Protein AF-A0A8T4IBN9-F1 (afdb_monomer)

Secondary structure (DSSP, 8-state):
----HHHHHHHHHHHTTEEEEE-TTS-EEEEEPP-TTTSPP------STT---S--------TT--S---

Foldseek 3Di:
DDDDPVVVVQVVLVVVQWGWDQDPVRDIDTGHDDDPVDDDDPDDADDDPPGNDPDDDDDDDCVVPDPDDD

Structure (mmCIF, N/CA/C/O backbone):
data_AF-A0A8T4IBN9-F1
#
_entry.id   AF-A0A8T4IBN9-F1
#
loop_
_atom_site.group_PDB
_atom_site.id
_atom_site.type_symbol
_atom_site.label_atom_id
_atom_site.label_alt_id
_atom_site.label_comp_id
_atom_site.label_asym_id
_atom_site.label_entity_id
_atom_site.label_seq_id
_atom_site.pdbx_PDB_ins_code
_atom_site.Cartn_x
_atom_site.Cartn_y
_atom_site.Cartn_z
_atom_site.occupancy
_atom_site.B_iso_or_equiv
_atom_site.auth_seq_id
_atom_site.auth_comp_id
_atom_site.auth_asym_id
_atom_site.auth_atom_id
_atom_site.pdbx_PDB_model_num
ATOM 1 N N . ALA A 1 1 ? -20.140 15.115 17.284 1.00 59.88 1 ALA A N 1
ATOM 2 C CA . ALA A 1 1 ? -19.147 15.195 16.201 1.00 59.88 1 ALA A CA 1
ATOM 3 C C . ALA A 1 1 ? -19.125 13.837 15.539 1.00 59.88 1 ALA A C 1
ATOM 5 O O . ALA A 1 1 ? -19.133 12.842 16.254 1.00 59.88 1 ALA A O 1
ATOM 6 N N . GLU A 1 2 ? -19.216 13.792 14.220 1.00 78.88 2 GLU A N 1
ATOM 7 C CA . GLU A 1 2 ? -19.088 12.534 13.497 1.00 78.88 2 GLU A CA 1
ATOM 8 C C . GLU A 1 2 ? -17.605 12.138 13.424 1.00 78.88 2 GLU A C 1
ATOM 10 O O . GLU A 1 2 ? -16.760 13.018 13.265 1.00 78.88 2 GLU A O 1
ATOM 15 N N . GLY A 1 3 ? -17.283 10.858 13.630 1.00 84.06 3 GLY A N 1
ATOM 16 C CA . GLY A 1 3 ? -15.901 10.367 13.587 1.00 84.06 3 GLY A CA 1
ATOM 17 C C . GLY A 1 3 ? -15.336 10.342 12.164 1.00 84.06 3 GLY A C 1
ATOM 18 O O . GLY A 1 3 ? -16.093 10.329 11.192 1.00 84.06 3 GLY A O 1
ATOM 19 N N . ASP A 1 4 ? -14.008 10.319 12.039 1.00 95.56 4 ASP A N 1
ATOM 20 C CA . ASP A 1 4 ? -13.348 10.170 10.741 1.00 95.56 4 ASP A CA 1
ATOM 21 C C . ASP A 1 4 ? -13.587 8.757 10.186 1.00 95.56 4 ASP A C 1
ATOM 23 O O . ASP A 1 4 ? -13.004 7.767 10.631 1.00 95.56 4 ASP A O 1
ATOM 27 N N . ARG A 1 5 ? -14.482 8.675 9.202 1.00 94.56 5 ARG A N 1
ATOM 28 C CA . ARG A 1 5 ? -14.869 7.424 8.547 1.00 94.56 5 ARG A CA 1
ATOM 29 C C . ARG A 1 5 ? -13.707 6.797 7.771 1.00 94.56 5 ARG A C 1
ATOM 31 O O . ARG A 1 5 ? -13.671 5.576 7.642 1.00 94.56 5 ARG A O 1
ATOM 38 N N . TRP A 1 6 ? -12.776 7.609 7.263 1.00 95.56 6 TRP A N 1
ATOM 39 C CA . TRP A 1 6 ? -11.610 7.108 6.542 1.00 95.56 6 TRP A CA 1
ATOM 40 C C . TRP A 1 6 ? -10.623 6.448 7.503 1.00 95.56 6 TRP A C 1
ATOM 42 O O . TRP A 1 6 ? -10.215 5.314 7.278 1.00 95.56 6 TRP A O 1
ATOM 52 N N . ALA A 1 7 ? -10.314 7.099 8.626 1.00 97.19 7 ALA A N 1
ATOM 53 C CA . ALA A 1 7 ? -9.500 6.480 9.672 1.00 97.19 7 ALA A CA 1
ATOM 54 C C . ALA A 1 7 ? -10.105 5.146 10.150 1.00 97.19 7 ALA A C 1
ATOM 56 O O . ALA A 1 7 ? -9.409 4.136 10.211 1.00 97.19 7 ALA A O 1
ATOM 57 N N . ALA A 1 8 ? -11.421 5.114 10.386 1.00 96.69 8 ALA A N 1
ATOM 58 C CA . ALA A 1 8 ? -12.105 3.904 10.835 1.00 96.69 8 ALA A CA 1
ATOM 59 C C . ALA A 1 8 ? -12.013 2.740 9.827 1.00 96.69 8 ALA A C 1
ATOM 61 O O . ALA A 1 8 ? -11.756 1.605 10.226 1.00 96.69 8 ALA A O 1
ATOM 62 N N . VAL A 1 9 ? -12.194 2.990 8.521 1.00 97.06 9 VAL A N 1
ATOM 63 C CA . VAL A 1 9 ? -12.101 1.908 7.521 1.00 97.06 9 VAL A CA 1
ATOM 64 C C . VAL A 1 9 ? -10.671 1.379 7.383 1.00 97.06 9 VAL A C 1
ATOM 66 O O . VAL A 1 9 ? -10.486 0.172 7.221 1.00 97.06 9 VAL A O 1
ATOM 69 N N . GLN A 1 10 ? -9.665 2.249 7.524 1.00 97.88 10 GLN A N 1
ATOM 70 C CA . GLN A 1 10 ? -8.255 1.852 7.511 1.00 97.88 10 GLN A CA 1
ATOM 71 C C . GLN A 1 10 ? -7.916 0.934 8.694 1.00 97.88 10 GLN A C 1
ATOM 73 O O . GLN A 1 10 ? -7.229 -0.075 8.517 1.00 97.88 10 GLN A O 1
ATOM 78 N N . GLU A 1 11 ? -8.430 1.242 9.889 1.00 97.62 11 GLU A N 1
ATOM 79 C CA . GLU A 1 11 ? -8.261 0.401 11.081 1.00 97.62 11 GLU A CA 1
ATOM 80 C C . GLU A 1 11 ? -8.898 -0.982 10.889 1.00 97.62 11 GLU A C 1
ATOM 82 O O . GLU A 1 11 ? -8.262 -2.002 11.167 1.00 97.62 11 GLU A O 1
ATOM 87 N N . CYS A 1 12 ? -10.124 -1.035 10.356 1.00 97.19 12 CYS A N 1
ATOM 88 C CA . CYS A 1 12 ? -10.807 -2.297 10.074 1.00 97.19 12 CYS A CA 1
ATOM 89 C C . CYS A 1 12 ? -10.058 -3.158 9.047 1.00 97.19 12 CYS A C 1
ATOM 91 O O . CYS A 1 12 ? -9.903 -4.356 9.273 1.00 97.19 12 CYS A O 1
ATOM 93 N N . ALA A 1 13 ? -9.588 -2.56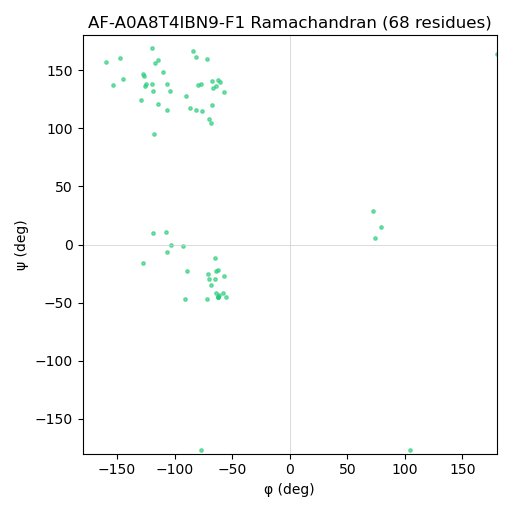8 7.943 1.00 97.88 13 ALA A N 1
ATOM 94 C CA . ALA A 1 13 ? -8.824 -3.289 6.924 1.00 97.88 13 ALA A CA 1
ATOM 95 C C . ALA A 1 13 ? -7.508 -3.840 7.500 1.00 97.88 13 ALA A C 1
ATOM 97 O O . ALA A 1 13 ? -7.207 -5.025 7.352 1.00 97.88 13 ALA A O 1
ATOM 98 N N . THR A 1 14 ? -6.784 -3.017 8.265 1.00 97.44 14 THR A N 1
ATOM 99 C CA . THR A 1 14 ? -5.530 -3.424 8.919 1.00 97.44 14 THR A CA 1
ATOM 100 C C . THR A 1 14 ? -5.745 -4.620 9.849 1.00 97.44 14 THR A C 1
ATOM 102 O O . THR A 1 14 ? -4.952 -5.561 9.844 1.00 97.44 14 THR A O 1
ATOM 105 N N . ALA A 1 15 ? -6.840 -4.626 10.618 1.00 97.75 15 ALA A N 1
ATOM 106 C CA . ALA A 1 15 ? -7.151 -5.701 11.560 1.00 97.75 15 ALA A CA 1
ATOM 107 C C . ALA A 1 15 ? -7.360 -7.076 10.895 1.00 97.75 15 ALA A C 1
ATOM 109 O O . ALA A 1 15 ? -7.214 -8.097 11.567 1.00 97.75 15 ALA A O 1
ATOM 110 N N . ILE A 1 16 ? -7.682 -7.114 9.598 1.00 96.62 16 ILE A N 1
ATOM 111 C CA . ILE A 1 16 ? -7.891 -8.350 8.829 1.00 96.62 16 ILE A CA 1
ATOM 112 C C . ILE A 1 16 ? -6.754 -8.647 7.839 1.00 96.62 16 ILE A C 1
ATOM 114 O O . ILE A 1 16 ? -6.895 -9.541 7.011 1.00 96.62 16 ILE A O 1
ATOM 118 N N . GLY A 1 17 ? -5.630 -7.925 7.913 1.00 95.69 17 GLY A N 1
ATOM 119 C CA . GLY A 1 17 ? -4.507 -8.111 6.985 1.00 95.69 17 GLY A CA 1
ATOM 120 C C . GLY A 1 17 ? -4.782 -7.585 5.572 1.00 95.69 17 GLY A C 1
ATOM 121 O O . GLY A 1 17 ? -4.241 -8.110 4.601 1.00 95.69 17 GLY A O 1
ATOM 122 N N . ALA A 1 18 ? -5.627 -6.562 5.459 1.00 97.81 18 ALA A N 1
ATOM 123 C CA . ALA A 1 18 ? -6.002 -5.922 4.208 1.00 97.81 18 ALA A CA 1
ATOM 124 C C . ALA A 1 18 ? -5.625 -4.433 4.197 1.00 97.81 18 ALA A C 1
ATOM 126 O O . ALA A 1 18 ? -5.308 -3.831 5.225 1.00 97.81 18 ALA A O 1
ATOM 127 N N . GLU A 1 19 ? -5.717 -3.824 3.022 1.00 97.31 19 GLU A N 1
ATOM 128 C CA . GLU A 1 19 ? -5.689 -2.380 2.814 1.00 97.31 19 GLU A CA 1
ATOM 129 C C . GLU A 1 19 ? -7.011 -1.893 2.211 1.00 97.31 19 GLU A C 1
ATOM 131 O O . GLU A 1 19 ? -7.730 -2.662 1.570 1.00 97.31 19 GLU A O 1
ATOM 136 N N . CYS A 1 20 ? -7.331 -0.613 2.414 1.00 97.88 20 CYS A N 1
ATOM 137 C CA . CYS A 1 20 ? -8.437 0.055 1.739 1.00 97.88 20 CYS A CA 1
ATOM 138 C C . CYS A 1 20 ? -7.903 1.226 0.902 1.00 97.88 20 CYS A C 1
ATOM 140 O O . CYS A 1 20 ? -7.100 2.032 1.377 1.00 97.88 20 CYS A O 1
ATOM 142 N N . TYR A 1 21 ? -8.340 1.323 -0.352 1.00 97.12 21 TYR A N 1
ATOM 143 C CA . TYR A 1 21 ? -7.969 2.404 -1.267 1.00 97.12 21 TYR A CA 1
ATOM 144 C C . TYR A 1 21 ? -9.106 2.729 -2.237 1.00 97.12 21 TYR A C 1
ATOM 146 O O . TYR A 1 21 ? -10.013 1.926 -2.440 1.00 97.12 21 TYR A O 1
ATOM 154 N N . ALA A 1 22 ? -9.058 3.920 -2.836 1.00 98.00 22 ALA A N 1
ATOM 155 C CA . ALA A 1 22 ? -9.909 4.267 -3.968 1.00 98.00 22 ALA A CA 1
ATOM 156 C C . ALA A 1 22 ? -9.188 3.899 -5.269 1.00 98.00 22 ALA A C 1
ATOM 158 O O . ALA A 1 22 ? -8.034 4.291 -5.464 1.00 98.00 22 ALA A O 1
ATOM 159 N N . ASP A 1 23 ? -9.843 3.143 -6.142 1.00 97.56 23 ASP A N 1
ATOM 160 C CA . ASP A 1 23 ? -9.310 2.841 -7.467 1.00 97.56 23 ASP A CA 1
ATOM 161 C C . ASP A 1 23 ? -9.458 4.032 -8.436 1.00 97.56 23 ASP A C 1
ATOM 163 O O . ASP A 1 23 ? -9.905 5.125 -8.072 1.00 97.56 23 ASP A O 1
ATOM 167 N N . ALA A 1 24 ? -9.054 3.831 -9.692 1.00 97.25 24 ALA A N 1
ATOM 168 C CA . ALA A 1 24 ? -9.110 4.869 -10.722 1.00 97.25 24 ALA A CA 1
ATOM 169 C C . ALA A 1 24 ? -10.542 5.331 -11.057 1.00 97.25 24 ALA A C 1
ATOM 171 O O . ALA A 1 24 ? -10.714 6.452 -11.539 1.00 97.25 24 ALA A O 1
ATOM 172 N N . ASP A 1 25 ? -11.550 4.501 -10.776 1.00 97.94 25 ASP A N 1
ATOM 173 C CA . ASP A 1 25 ? -12.967 4.796 -10.995 1.00 97.94 25 ASP A CA 1
ATOM 174 C C . ASP A 1 25 ? -13.636 5.394 -9.741 1.00 97.94 25 ASP A C 1
ATOM 176 O O . ASP A 1 25 ? -14.819 5.745 -9.757 1.00 97.94 25 ASP A O 1
ATOM 180 N N . GLY A 1 26 ? -12.881 5.547 -8.648 1.00 96.44 26 GLY A N 1
ATOM 181 C CA . GLY A 1 26 ? -13.368 6.053 -7.369 1.00 96.44 26 GLY A CA 1
ATOM 182 C C . GLY A 1 26 ? -14.124 5.013 -6.541 1.00 96.44 26 GLY A C 1
ATOM 183 O O . GLY A 1 26 ? -14.823 5.390 -5.597 1.00 96.44 26 GLY A O 1
ATOM 184 N N . GLN A 1 27 ? -14.012 3.722 -6.865 1.00 98.06 27 GLN A N 1
ATOM 185 C CA . GLN A 1 27 ? -14.546 2.654 -6.027 1.00 98.06 27 GLN A CA 1
ATOM 186 C C . GLN A 1 27 ? -13.599 2.376 -4.864 1.00 98.06 27 G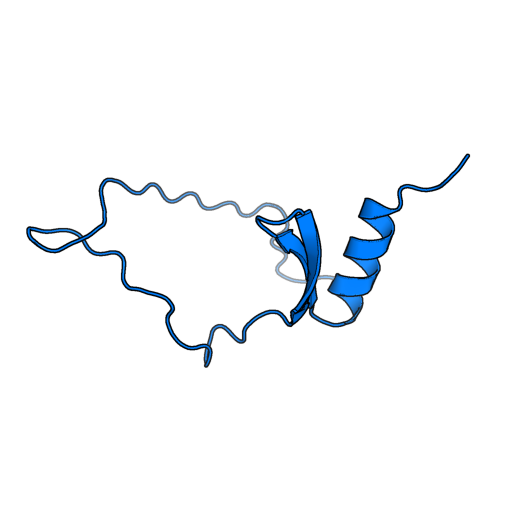LN A C 1
ATOM 188 O O . GLN A 1 27 ? -12.383 2.306 -5.032 1.00 98.06 27 GLN A O 1
ATOM 193 N N . PHE A 1 28 ? -14.167 2.195 -3.673 1.00 97.00 28 PHE A N 1
ATOM 194 C CA . PHE A 1 28 ? -13.398 1.782 -2.506 1.00 97.00 28 PHE A CA 1
ATOM 195 C C . PHE A 1 28 ? -13.192 0.270 -2.536 1.00 97.00 28 PHE A C 1
ATOM 197 O O . PHE A 1 28 ? -14.152 -0.497 -2.442 1.00 97.00 28 PHE A O 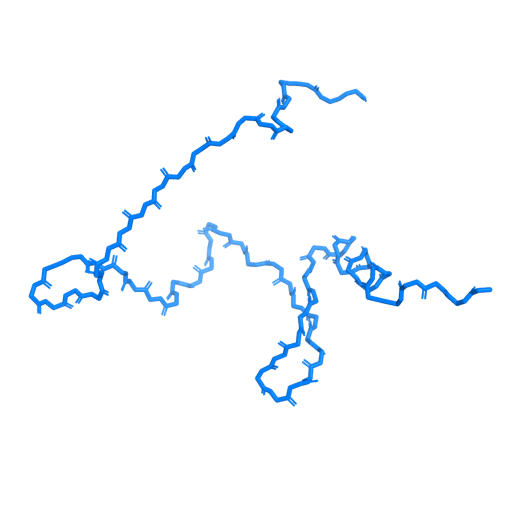1
ATOM 204 N N . ILE A 1 29 ? -11.935 -0.138 -2.654 1.00 98.12 29 ILE A N 1
ATOM 205 C CA . ILE A 1 29 ? -11.501 -1.527 -2.687 1.00 98.12 29 ILE A CA 1
ATOM 206 C C . ILE A 1 29 ? -10.898 -1.877 -1.334 1.00 98.12 29 ILE A C 1
ATOM 208 O O . ILE A 1 29 ? -10.056 -1.140 -0.828 1.00 98.12 29 ILE A O 1
ATOM 212 N N . ILE A 1 30 ? -11.313 -3.016 -0.775 1.00 97.75 30 ILE A N 1
ATOM 213 C CA . ILE A 1 30 ? -10.631 -3.664 0.348 1.00 97.75 30 ILE A CA 1
ATOM 214 C C . ILE A 1 30 ? -9.919 -4.887 -0.221 1.00 97.75 30 ILE A C 1
ATOM 216 O O . ILE A 1 30 ? -10.577 -5.794 -0.734 1.00 97.75 30 ILE A O 1
ATOM 220 N N . ALA A 1 31 ? -8.592 -4.896 -0.159 1.00 96.88 31 ALA A N 1
ATOM 221 C CA . ALA A 1 31 ? -7.761 -5.940 -0.745 1.00 96.88 31 ALA A CA 1
ATOM 222 C C . ALA A 1 31 ? -6.824 -6.536 0.303 1.00 96.88 31 ALA A C 1
ATOM 224 O O . ALA A 1 31 ? -6.221 -5.807 1.085 1.00 96.88 31 ALA A O 1
ATOM 225 N N . GLU A 1 32 ? -6.693 -7.860 0.313 1.00 96.12 32 GLU A N 1
ATOM 226 C CA . GLU A 1 32 ? -5.702 -8.540 1.148 1.00 96.12 32 GLU A CA 1
ATOM 227 C C . GLU A 1 32 ? -4.283 -8.129 0.741 1.00 96.12 32 GLU A C 1
ATOM 229 O O . GLU A 1 32 ? -3.979 -7.984 -0.448 1.00 96.12 32 GLU A O 1
ATOM 234 N N . LEU A 1 33 ? -3.406 -7.958 1.731 1.00 94.56 33 LEU A N 1
ATOM 235 C CA . LEU A 1 33 ? -2.004 -7.658 1.469 1.00 94.56 33 LEU A CA 1
ATOM 236 C C . LEU A 1 33 ? -1.326 -8.864 0.796 1.00 94.56 33 LEU A C 1
ATOM 238 O O . LEU A 1 33 ? -1.491 -9.997 1.258 1.00 94.56 33 LEU A O 1
ATOM 242 N N . PRO A 1 34 ? -0.529 -8.653 -0.266 1.00 91.62 34 PRO A N 1
ATOM 243 C CA . PRO A 1 34 ? 0.157 -9.746 -0.935 1.00 91.62 34 PRO A CA 1
ATOM 244 C C . PRO A 1 34 ? 1.232 -10.361 -0.032 1.00 91.62 34 PRO A C 1
ATOM 246 O O . PRO A 1 34 ? 1.999 -9.655 0.628 1.00 91.62 34 PRO A O 1
ATOM 249 N N . ASP A 1 35 ? 1.355 -11.688 -0.068 1.00 90.81 35 ASP A N 1
ATOM 250 C CA . ASP A 1 35 ? 2.525 -12.365 0.487 1.00 90.81 35 ASP A CA 1
ATOM 251 C C . ASP A 1 35 ? 3.745 -12.072 -0.393 1.00 90.81 35 ASP A C 1
ATOM 253 O O . ASP A 1 35 ? 3.888 -12.591 -1.498 1.00 90.81 35 ASP A O 1
ATOM 257 N N . MET A 1 36 ? 4.659 -11.254 0.120 1.00 88.06 36 MET A N 1
ATOM 258 C CA . MET A 1 36 ? 5.848 -10.803 -0.605 1.00 88.06 36 MET A CA 1
ATOM 259 C C . MET A 1 36 ? 6.833 -11.931 -0.957 1.00 88.06 36 MET A C 1
ATOM 261 O O . MET A 1 36 ? 7.757 -11.698 -1.736 1.00 88.06 36 MET A O 1
ATOM 265 N N . LEU A 1 37 ? 6.670 -13.137 -0.401 1.00 93.25 37 LEU A N 1
ATOM 266 C CA . LEU A 1 37 ? 7.484 -14.305 -0.747 1.00 93.25 37 LEU A CA 1
ATOM 267 C C . LEU A 1 37 ? 6.906 -15.117 -1.911 1.00 93.25 37 LEU A C 1
ATOM 269 O O . LEU A 1 37 ? 7.654 -15.851 -2.560 1.00 93.25 37 LEU A O 1
ATOM 273 N N . THR A 1 38 ? 5.599 -15.019 -2.167 1.00 93.88 38 THR A N 1
ATOM 274 C CA . THR A 1 38 ? 4.895 -15.896 -3.120 1.00 93.88 38 THR A CA 1
ATOM 275 C C . THR A 1 38 ? 4.082 -15.151 -4.174 1.00 93.88 38 THR A C 1
ATOM 277 O O . THR A 1 38 ? 3.725 -15.744 -5.195 1.00 93.88 38 THR A O 1
ATOM 280 N N . ALA A 1 39 ? 3.810 -13.862 -3.970 1.00 92.19 39 ALA A N 1
ATOM 281 C CA . ALA A 1 39 ? 3.023 -13.058 -4.886 1.00 92.19 39 ALA A CA 1
ATOM 282 C C . ALA A 1 39 ? 3.679 -12.985 -6.277 1.00 92.19 39 ALA A C 1
ATOM 284 O O . ALA A 1 39 ? 4.903 -12.848 -6.394 1.00 92.19 39 ALA A O 1
ATOM 285 N N . PRO A 1 40 ? 2.878 -13.051 -7.355 1.00 92.44 40 PRO A N 1
ATOM 286 C CA . PRO A 1 40 ? 3.397 -12.912 -8.703 1.00 92.44 40 PRO A CA 1
ATOM 287 C C . PRO A 1 40 ? 3.982 -11.513 -8.910 1.00 92.44 40 PRO A C 1
ATOM 289 O O . PRO A 1 40 ? 3.390 -10.497 -8.542 1.00 92.44 40 PRO A O 1
ATOM 292 N N . ILE A 1 41 ? 5.149 -11.463 -9.547 1.00 88.31 41 ILE A N 1
ATOM 293 C CA . ILE A 1 41 ? 5.807 -10.206 -9.899 1.00 88.31 41 ILE A CA 1
ATOM 294 C C . ILE A 1 41 ? 4.965 -9.502 -10.969 1.00 88.31 41 ILE A C 1
ATOM 296 O O . ILE A 1 41 ? 4.772 -10.032 -12.061 1.00 88.31 41 ILE A O 1
ATOM 300 N N . SER A 1 42 ? 4.494 -8.293 -10.660 1.00 88.38 42 SER A N 1
ATOM 301 C CA . SER A 1 42 ? 3.692 -7.475 -11.584 1.00 88.38 42 SER A CA 1
ATOM 302 C C . SER A 1 42 ? 4.514 -6.935 -12.768 1.00 88.38 42 SER A C 1
ATOM 304 O O . SER A 1 42 ? 4.008 -6.779 -13.877 1.00 88.38 42 SER A O 1
ATOM 306 N N . GLY A 1 43 ? 5.813 -6.699 -12.565 1.00 88.88 43 GLY A N 1
ATOM 307 C CA . GLY A 1 43 ? 6.732 -6.267 -13.614 1.00 88.88 43 GLY A CA 1
ATOM 308 C C . GLY A 1 43 ? 8.156 -6.070 -13.099 1.00 88.88 43 GLY A C 1
ATOM 309 O O . GLY A 1 43 ? 8.382 -5.987 -11.892 1.00 88.88 43 GLY A O 1
ATOM 310 N N . GLN A 1 44 ? 9.117 -6.000 -14.021 1.00 91.19 44 GLN A N 1
ATOM 311 C CA . GLN A 1 44 ? 10.532 -5.785 -13.714 1.00 91.19 44 GLN A CA 1
ATOM 312 C C . GLN A 1 44 ? 10.950 -4.359 -14.092 1.00 91.19 44 GLN A C 1
ATOM 314 O O . GLN A 1 44 ? 10.560 -3.846 -15.144 1.00 91.19 44 GLN A O 1
ATOM 319 N N . VAL A 1 45 ? 11.738 -3.719 -13.224 1.00 92.94 45 VAL A N 1
ATOM 320 C CA . VAL A 1 45 ? 12.238 -2.352 -13.418 1.00 92.94 45 VAL A CA 1
ATOM 321 C C . VAL A 1 45 ? 13.762 -2.382 -13.495 1.00 92.94 45 VAL A C 1
ATOM 323 O O 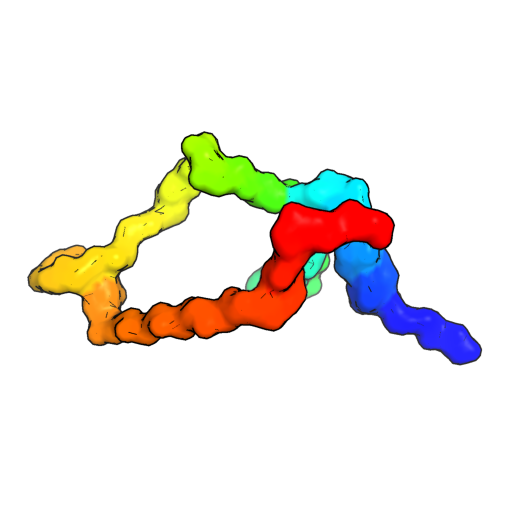. VAL A 1 45 ? 14.439 -2.354 -12.470 1.00 92.94 45 VAL A O 1
ATOM 326 N N . ASP A 1 46 ? 14.292 -2.437 -14.720 1.00 95.12 46 ASP A N 1
ATOM 327 C CA . ASP A 1 46 ? 15.733 -2.554 -14.993 1.00 95.12 46 ASP A CA 1
ATOM 328 C C . ASP A 1 46 ? 16.316 -1.324 -15.680 1.00 95.12 46 ASP A C 1
ATOM 330 O O . ASP A 1 46 ? 15.610 -0.589 -16.366 1.00 95.12 46 ASP A O 1
ATOM 334 N N . ALA A 1 47 ? 17.633 -1.149 -15.567 1.00 93.94 47 ALA A N 1
ATOM 335 C CA . ALA A 1 47 ? 18.397 -0.214 -16.389 1.00 93.94 47 ALA A CA 1
ATOM 336 C C . ALA A 1 47 ? 18.802 -0.828 -17.747 1.00 93.94 47 ALA A C 1
ATOM 338 O O . ALA A 1 47 ? 18.781 -2.043 -17.934 1.00 93.94 47 ALA A O 1
ATOM 339 N N . GLY A 1 48 ? 19.259 0.020 -18.673 1.00 93.56 48 GLY A N 1
ATOM 340 C CA . GLY A 1 48 ? 19.822 -0.388 -19.967 1.00 93.56 48 GLY A CA 1
ATOM 341 C C . GLY A 1 48 ? 18.879 -0.164 -21.150 1.00 93.56 48 GLY A C 1
ATOM 342 O O . GLY A 1 48 ? 17.784 0.363 -20.997 1.00 93.56 48 GLY A O 1
ATOM 343 N N . GLU A 1 49 ? 19.313 -0.569 -22.347 1.00 91.50 49 GLU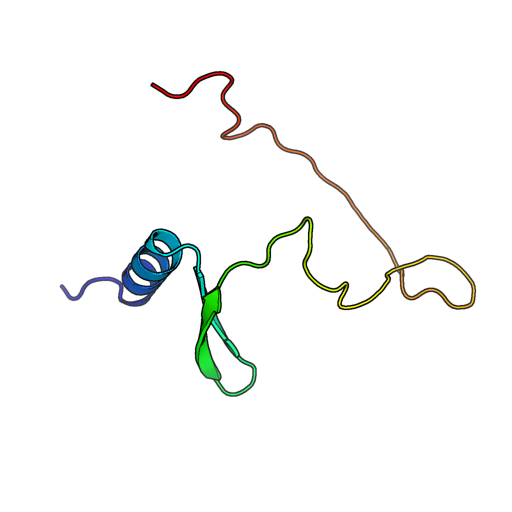 A N 1
ATOM 344 C CA . GLU A 1 49 ? 18.666 -0.259 -23.639 1.00 91.50 49 GLU A CA 1
ATOM 345 C C . GLU A 1 49 ? 17.193 -0.698 -23.737 1.00 91.50 49 GLU A C 1
ATOM 347 O O . GLU A 1 49 ? 16.408 -0.096 -24.464 1.00 91.50 49 GLU A O 1
ATOM 352 N N . ARG A 1 50 ? 16.805 -1.735 -22.985 1.00 92.12 50 ARG A N 1
ATOM 353 C CA . ARG A 1 50 ? 15.429 -2.261 -22.926 1.00 92.12 50 ARG A CA 1
ATOM 354 C C . ARG A 1 50 ? 14.812 -2.175 -21.528 1.00 92.12 50 ARG A C 1
ATOM 356 O O . ARG A 1 50 ? 13.773 -2.782 -21.283 1.00 92.12 50 ARG A O 1
ATOM 363 N N . GLY A 1 51 ? 15.484 -1.471 -20.623 1.00 92.75 51 GLY A N 1
ATOM 364 C CA . GLY A 1 51 ? 15.046 -1.260 -19.255 1.00 92.75 51 GLY A CA 1
ATOM 365 C C . GLY A 1 51 ? 14.014 -0.136 -19.140 1.00 92.75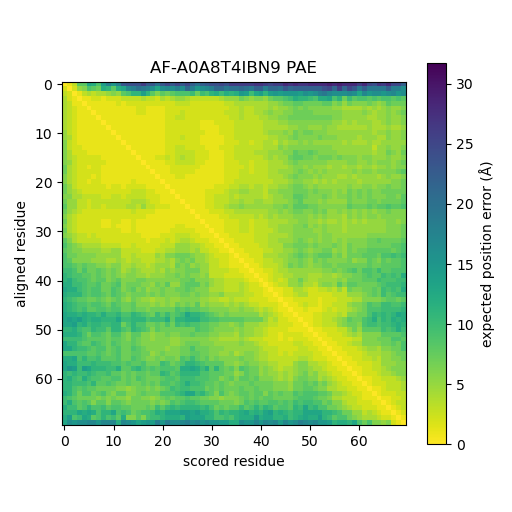 51 GLY A C 1
ATOM 366 O O . GLY A 1 51 ? 13.879 0.700 -20.031 1.00 92.75 51 GLY A O 1
ATOM 367 N N . THR A 1 52 ? 13.282 -0.114 -18.028 1.00 96.06 52 THR A N 1
ATOM 368 C CA . THR A 1 52 ? 12.275 0.913 -17.702 1.00 96.06 52 THR A CA 1
ATOM 369 C C . THR A 1 52 ? 12.739 1.878 -16.607 1.00 96.06 52 THR A C 1
ATOM 371 O O . THR A 1 52 ? 12.060 2.864 -16.320 1.00 96.06 52 THR A O 1
ATOM 374 N N . LEU A 1 53 ? 13.900 1.630 -15.995 1.00 95.94 53 LEU A N 1
ATOM 375 C CA . LEU A 1 53 ? 14.448 2.452 -14.925 1.00 95.94 53 LEU A CA 1
ATOM 376 C C . LEU A 1 53 ? 15.043 3.752 -15.480 1.00 95.94 53 LEU A C 1
ATOM 378 O O . LEU A 1 53 ? 16.065 3.736 -16.165 1.00 95.94 53 LEU A O 1
ATOM 382 N N . VAL A 1 54 ? 14.439 4.886 -15.119 1.00 94.44 54 VAL A N 1
ATOM 383 C CA . VAL A 1 54 ? 14.948 6.231 -15.447 1.00 94.44 54 VAL A CA 1
ATOM 384 C C . VAL A 1 54 ? 15.866 6.758 -14.341 1.00 94.44 54 VAL A C 1
ATOM 386 O O . VAL A 1 54 ? 16.953 7.264 -14.609 1.00 94.44 54 VAL A O 1
ATOM 389 N N . SER A 1 55 ? 15.444 6.633 -13.084 1.00 93.75 55 SER A N 1
ATOM 390 C CA . SER A 1 55 ? 16.227 6.995 -11.901 1.00 93.75 55 SER A CA 1
ATOM 391 C C . SER A 1 55 ? 15.684 6.273 -10.665 1.00 93.75 55 SER A C 1
ATOM 393 O O . SER A 1 55 ? 14.526 5.857 -10.638 1.00 93.75 55 SER A O 1
ATOM 395 N N . ALA A 1 56 ? 16.519 6.111 -9.638 1.00 93.25 56 ALA A N 1
ATOM 396 C CA . ALA A 1 56 ? 16.107 5.584 -8.341 1.00 93.25 56 ALA A CA 1
ATOM 397 C C . ALA A 1 56 ? 16.877 6.268 -7.211 1.00 93.25 56 ALA A C 1
ATOM 399 O O . ALA A 1 56 ? 18.077 6.522 -7.319 1.00 93.25 56 ALA A O 1
ATOM 400 N N . SER A 1 57 ? 16.187 6.514 -6.104 1.00 94.19 57 SER A N 1
ATOM 401 C CA . SER A 1 57 ? 16.785 6.882 -4.826 1.00 94.19 57 SER A CA 1
ATOM 402 C C . SER A 1 57 ? 16.277 5.923 -3.756 1.00 94.19 57 SER A C 1
ATOM 404 O O . SER A 1 57 ? 15.139 5.458 -3.804 1.00 94.19 57 SER A O 1
ATOM 406 N N . ARG A 1 58 ? 17.135 5.587 -2.790 1.00 94.00 58 ARG A N 1
ATOM 407 C CA . ARG A 1 58 ? 16.756 4.741 -1.657 1.00 94.00 58 ARG A CA 1
ATOM 408 C C . ARG A 1 58 ? 17.171 5.412 -0.361 1.00 94.00 58 ARG A C 1
ATOM 410 O O . ARG A 1 58 ? 18.341 5.736 -0.178 1.00 94.00 58 ARG A O 1
ATOM 417 N N . GLY A 1 59 ? 16.198 5.607 0.521 1.00 94.75 59 GLY A N 1
ATOM 418 C CA . GLY A 1 59 ? 16.402 6.066 1.888 1.00 94.75 59 GLY A CA 1
ATOM 419 C C . GLY A 1 59 ? 16.112 4.941 2.873 1.00 94.75 59 GLY A C 1
ATOM 420 O O . GLY A 1 59 ? 15.258 4.094 2.620 1.00 94.75 59 GLY A O 1
ATOM 421 N N . TYR A 1 60 ? 16.818 4.949 3.997 1.00 94.38 60 TYR A N 1
ATOM 422 C CA . TYR A 1 60 ? 16.533 4.080 5.131 1.00 94.38 60 TYR A CA 1
ATOM 423 C C . TYR A 1 60 ? 16.344 4.942 6.372 1.00 94.38 60 TYR A C 1
ATOM 425 O O . TYR A 1 60 ? 17.105 5.884 6.595 1.00 94.38 60 TYR A O 1
ATOM 433 N N . ASN A 1 61 ? 15.350 4.594 7.180 1.00 93.88 61 ASN A N 1
ATOM 434 C CA . ASN A 1 61 ? 15.100 5.190 8.482 1.00 93.88 61 ASN A CA 1
ATOM 435 C C . ASN A 1 61 ? 14.992 4.066 9.524 1.00 93.88 61 ASN A C 1
ATOM 437 O O . ASN A 1 61 ? 14.549 2.967 9.199 1.00 93.88 61 ASN A O 1
ATOM 441 N N . ARG A 1 62 ? 15.434 4.339 10.754 1.00 93.88 62 ARG A N 1
ATOM 442 C CA . ARG A 1 62 ? 15.290 3.443 11.908 1.00 93.88 62 ARG A CA 1
ATOM 443 C C . ARG A 1 62 ? 14.172 3.873 12.863 1.00 93.88 62 ARG A C 1
ATOM 445 O O . ARG A 1 62 ? 13.994 3.238 13.897 1.00 93.88 62 ARG A O 1
ATOM 452 N N . ASP A 1 63 ? 13.475 4.968 12.578 1.00 95.62 63 ASP A N 1
ATOM 453 C CA . ASP A 1 63 ? 12.351 5.415 13.397 1.00 95.62 63 ASP A CA 1
ATOM 454 C C . ASP A 1 63 ? 11.294 4.306 13.478 1.00 95.62 63 ASP A C 1
ATOM 456 O O . ASP A 1 63 ? 10.941 3.693 12.472 1.00 95.62 63 ASP A O 1
ATOM 460 N N . GLY A 1 64 ? 10.832 4.008 14.694 1.00 90.50 64 GLY A N 1
ATOM 461 C CA . GLY A 1 64 ? 9.915 2.893 14.950 1.00 90.50 64 GLY A CA 1
ATOM 462 C C . GLY A 1 64 ? 10.552 1.496 14.890 1.00 90.50 64 GLY A C 1
ATOM 463 O O . GLY A 1 64 ? 9.837 0.506 15.010 1.00 90.50 64 GLY A O 1
ATOM 464 N N .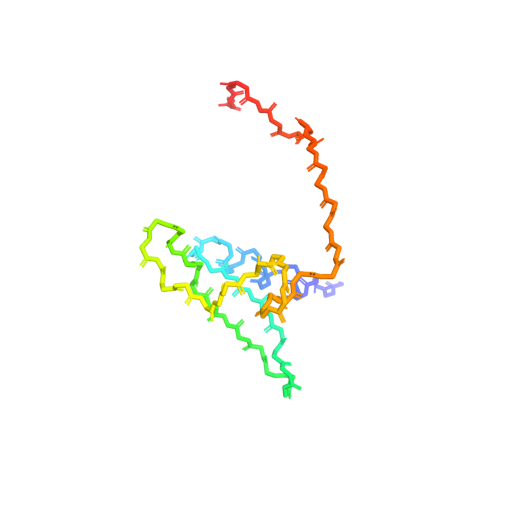 MET A 1 65 ? 11.876 1.381 14.729 1.00 93.75 65 MET A N 1
ATOM 465 C CA . MET A 1 65 ? 12.581 0.102 14.830 1.00 93.75 65 MET A CA 1
ATOM 466 C C . MET A 1 65 ? 12.941 -0.182 16.291 1.00 93.75 65 MET A C 1
ATOM 468 O O . MET A 1 65 ? 13.731 0.53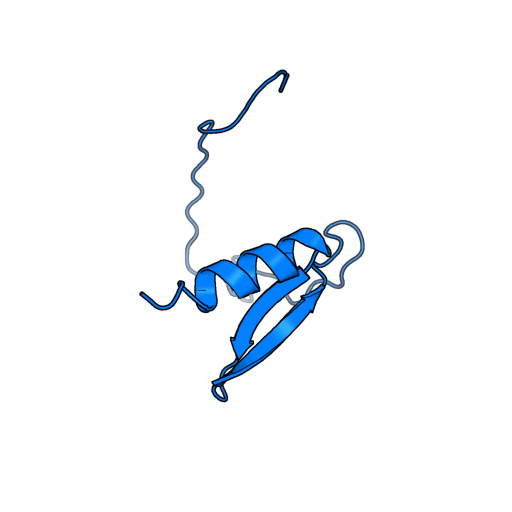7 16.905 1.00 93.75 65 MET A O 1
ATOM 472 N N . TYR A 1 66 ? 12.395 -1.266 16.837 1.00 92.56 66 TYR A N 1
ATOM 473 C CA . TYR A 1 66 ? 12.646 -1.701 18.208 1.00 92.56 66 TYR A CA 1
ATOM 474 C C . TYR A 1 66 ? 13.264 -3.097 18.209 1.00 92.56 66 TYR A C 1
ATOM 476 O O . TYR A 1 66 ? 12.820 -3.980 17.481 1.00 92.56 66 TYR A O 1
ATOM 484 N N . ASN A 1 67 ? 14.262 -3.318 19.066 1.00 92.19 67 ASN A N 1
ATOM 485 C CA . ASN A 1 67 ? 14.796 -4.666 19.298 1.00 92.19 67 ASN A CA 1
ATOM 486 C C . ASN A 1 67 ? 13.806 -5.539 20.082 1.00 92.19 67 ASN A C 1
ATOM 488 O O . ASN A 1 67 ? 13.858 -6.763 20.005 1.00 92.19 67 ASN A O 1
ATOM 492 N N . TRP A 1 68 ? 12.937 -4.898 20.865 1.00 87.50 68 TRP A N 1
ATOM 493 C CA . TRP A 1 68 ? 11.914 -5.535 21.674 1.00 87.50 68 TRP A CA 1
ATOM 494 C C . TRP A 1 68 ? 10.747 -4.566 21.882 1.00 87.50 68 TRP A C 1
ATOM 496 O O . TRP A 1 68 ? 10.977 -3.387 22.157 1.00 87.50 68 TRP A O 1
ATOM 506 N N . VAL A 1 69 ? 9.517 -5.069 21.778 1.00 85.44 69 VAL A N 1
ATOM 507 C CA . VAL A 1 69 ? 8.282 -4.343 22.105 1.00 85.44 69 VAL A CA 1
ATOM 508 C C . VAL A 1 69 ? 7.657 -5.054 23.308 1.00 85.44 69 VAL A C 1
ATOM 510 O O . VAL A 1 69 ? 7.434 -6.263 23.239 1.00 85.44 69 VAL A O 1
ATOM 513 N N . VAL A 1 70 ? 7.468 -4.336 24.422 1.00 77.19 70 VAL A N 1
ATOM 514 C CA . VAL A 1 70 ? 6.773 -4.832 25.630 1.00 77.19 70 VAL A CA 1
ATOM 515 C C . VAL A 1 70 ? 5.362 -4.271 25.654 1.00 77.19 70 VAL A C 1
ATOM 517 O O . VAL A 1 70 ? 5.239 -3.059 25.363 1.00 77.19 70 VAL A O 1
#

pLDDT: mean 93.39, std 5.81, range [59.88, 98.12]

Sequence (70 aa):
AEGDRWAAVQECATAIGAECYADADGQFIIAELPDMLTAPISGQVDAGERGTLVSASRGYNRDGMYNWVV

Radius of gyration: 17.97 Å; Cα contacts (8 Å, |Δi|>4): 44; chains: 1; bounding box: 39×31×49 Å

Nearest PDB structures (foldseek):
  3euh-assembly1_D  TM=5.989E-01  e=2.544E+00  Escherichia coli
  3rpu-assembly2_Z-2  TM=6.032E-01  e=3.597E+00  Escherichia coli K-12
  4hiz-assembly1_A  TM=2.447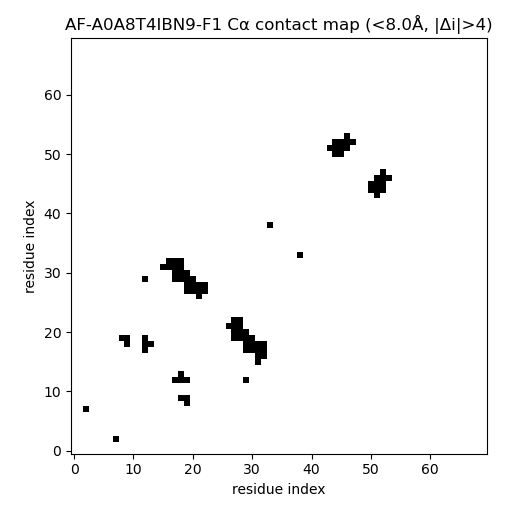E-01  e=6.264E+00  Escherichia phage phi92

Mean predicted aligned error: 5.67 Å

Solvent-accessible surface area (backbone atoms only — not comparable to full-atom values): 4954 Å² total; per-residue (Å²): 132,84,76,65,64,67,62,52,49,45,53,56,25,49,76,72,53,26,44,64,48,69,50,97,87,66,49,79,45,78,43,72,61,75,54,88,91,73,56,80,82,91,76,83,77,36,70,66,101,86,38,73,50,86,80,86,86,86,86,86,82,65,82,94,69,68,100,71,89,133